Protein AF-A0A853LM75-F1 (afdb_monomer_lite)

pLDDT: mean 88.37, std 7.63, range [60.78, 97.94]

Sequence (106 aa):
FAYDYQTVERSLTAAYPLLTPDYRAEFQKSANTQIIPEAKKREVVVQANVVGAGVMSAQRDSASVMVYMNRTVTDKTRQPLYDGSRLRVDFKKVGKQWLIAYITPI

Radius of gyration: 14.83 Å; chains: 1; bounding box: 32×27×38 Å

Foldseek 3Di:
DFDWLVCLVVVLVVQLVQADPVVSVVSVVCSVPPVNVVCVVFRKGKDKDWPDKDWPDDDPFKTKMKTWIWIWIATPVRDTDIDTWIKIFIWGDDPNDIHTHDIDTD

Structure (mmCIF, N/CA/C/O backbone):
data_AF-A0A853LM75-F1
#
_entry.id   AF-A0A853LM75-F1
#
loop_
_atom_site.group_PDB
_atom_site.id
_atom_site.type_symbol
_atom_site.label_atom_id
_atom_site.label_alt_id
_atom_site.label_comp_id
_atom_site.label_asym_id
_atom_site.label_entity_id
_atom_site.label_seq_id
_atom_site.pdbx_PDB_ins_code
_atom_site.Cartn_x
_atom_site.Cartn_y
_atom_site.Cartn_z
_atom_site.occupancy
_atom_site.B_iso_or_equiv
_atom_site.auth_seq_id
_atom_site.auth_comp_id
_atom_site.auth_asym_id
_atom_site.auth_atom_id
_atom_site.pdbx_PDB_model_num
ATOM 1 N N . PHE A 1 1 ? -1.385 -0.812 -4.685 1.00 60.78 1 PHE A N 1
ATOM 2 C CA . PHE A 1 1 ? -0.096 -1.456 -5.020 1.00 60.78 1 PHE A CA 1
ATOM 3 C C . PHE A 1 1 ? 0.040 -1.859 -6.483 1.00 60.78 1 PHE A C 1
ATOM 5 O O . PHE A 1 1 ? 1.168 -2.087 -6.888 1.00 60.78 1 PHE A O 1
ATOM 12 N N . ALA A 1 2 ? -1.033 -1.909 -7.283 1.00 71.56 2 ALA A N 1
ATOM 13 C CA . ALA A 1 2 ? -0.906 -2.013 -8.736 1.00 71.56 2 ALA A CA 1
ATOM 14 C C . ALA A 1 2 ? -0.757 -0.616 -9.356 1.00 71.56 2 ALA A C 1
ATOM 16 O O . ALA A 1 2 ? -1.527 0.290 -9.020 1.00 71.56 2 ALA A O 1
ATOM 17 N N . TYR A 1 3 ? 0.238 -0.434 -10.216 1.00 72.12 3 TYR A N 1
ATOM 18 C CA . TYR A 1 3 ? 0.427 0.783 -10.998 1.00 72.12 3 TYR A CA 1
ATOM 19 C C . TYR A 1 3 ? 1.315 0.506 -12.208 1.00 72.12 3 TYR A C 1
ATOM 21 O O . TYR A 1 3 ? 2.215 -0.328 -12.158 1.00 72.12 3 TYR A O 1
ATOM 29 N N . ASP A 1 4 ? 1.062 1.243 -13.279 1.00 75.56 4 ASP A N 1
ATOM 30 C CA . ASP A 1 4 ? 1.942 1.351 -14.437 1.00 75.56 4 ASP A CA 1
ATOM 31 C C . ASP A 1 4 ? 2.755 2.651 -14.305 1.00 75.56 4 ASP A C 1
ATOM 33 O O . ASP A 1 4 ? 2.256 3.634 -13.749 1.00 75.56 4 ASP A O 1
ATOM 37 N N . TYR A 1 5 ? 3.989 2.691 -14.808 1.00 71.44 5 TYR A N 1
ATOM 38 C CA . TYR A 1 5 ? 4.801 3.907 -14.903 1.00 71.44 5 TYR A CA 1
ATOM 39 C C . TYR A 1 5 ? 4.063 5.091 -15.561 1.00 71.44 5 TYR A C 1
ATOM 41 O O . TYR A 1 5 ? 4.328 6.245 -15.214 1.00 71.44 5 TYR A O 1
ATOM 49 N N . GLN A 1 6 ? 3.107 4.827 -16.458 1.00 76.06 6 GLN A N 1
ATOM 50 C CA . GLN A 1 6 ? 2.253 5.828 -17.103 1.00 76.06 6 GLN A CA 1
ATOM 51 C C . GLN A 1 6 ? 1.140 6.352 -16.187 1.00 76.06 6 GLN A C 1
ATOM 53 O O . GLN A 1 6 ? 0.739 7.511 -16.294 1.00 76.06 6 GLN A O 1
ATOM 58 N N . THR A 1 7 ? 0.622 5.516 -15.283 1.00 82.12 7 THR A N 1
ATOM 59 C CA . THR A 1 7 ? -0.538 5.850 -14.440 1.00 82.12 7 THR A CA 1
ATOM 60 C C . THR A 1 7 ? -0.187 6.049 -12.973 1.00 82.12 7 THR A C 1
ATOM 62 O O . THR A 1 7 ? -1.076 6.385 -12.194 1.00 82.12 7 THR A O 1
ATOM 65 N N . VAL A 1 8 ? 1.078 5.860 -12.583 1.00 81.88 8 VAL A N 1
ATOM 66 C CA . VAL A 1 8 ? 1.541 5.850 -11.187 1.00 81.88 8 VAL A CA 1
ATOM 67 C C . VAL A 1 8 ? 1.056 7.070 -10.410 1.00 81.88 8 VAL A C 1
ATOM 69 O O . VAL A 1 8 ? 0.495 6.928 -9.330 1.00 81.88 8 VAL A O 1
ATOM 72 N N . GLU A 1 9 ? 1.150 8.261 -10.990 1.00 83.62 9 GLU A N 1
ATOM 73 C CA . GLU A 1 9 ? 0.720 9.503 -10.347 1.00 83.62 9 GLU A CA 1
ATOM 74 C C . GLU A 1 9 ? -0.797 9.546 -10.103 1.00 83.62 9 GLU A C 1
ATOM 76 O O . GLU A 1 9 ? -1.252 9.890 -9.008 1.00 83.62 9 GLU A O 1
ATOM 81 N N . ARG A 1 10 ? -1.592 9.114 -11.090 1.00 86.31 10 ARG A N 1
ATOM 82 C CA . ARG A 1 10 ? -3.054 9.022 -10.973 1.00 86.31 10 ARG A CA 1
ATOM 83 C C . ARG A 1 10 ? -3.458 7.971 -9.941 1.00 86.31 10 ARG A C 1
ATOM 85 O O . ARG A 1 10 ? -4.317 8.244 -9.105 1.00 86.31 10 ARG A O 1
ATOM 92 N N . SER A 1 11 ? -2.830 6.797 -9.981 1.00 83.56 11 SER A N 1
ATOM 93 C CA . SER A 1 11 ? -3.099 5.695 -9.054 1.00 83.56 11 SER A CA 1
ATOM 94 C C . SER A 1 11 ? -2.781 6.081 -7.608 1.00 83.56 11 SER A C 1
ATOM 96 O O . SER A 1 11 ? -3.565 5.783 -6.709 1.00 83.56 11 SER A O 1
ATOM 98 N N . LEU A 1 12 ? -1.660 6.772 -7.374 1.00 84.81 12 LEU A N 1
ATOM 99 C CA . LEU A 1 12 ? -1.279 7.239 -6.038 1.00 84.81 12 LEU A CA 1
ATOM 100 C C . LEU A 1 12 ? -2.206 8.360 -5.554 1.00 84.81 12 LEU A C 1
ATOM 102 O O . LEU A 1 12 ? -2.666 8.317 -4.415 1.00 84.81 12 LEU A O 1
ATOM 106 N N . THR A 1 13 ? -2.572 9.300 -6.429 1.00 87.25 13 THR A N 1
ATOM 107 C CA . THR A 1 13 ? -3.505 10.385 -6.085 1.00 87.25 13 THR A CA 1
ATOM 108 C C . THR A 1 13 ? -4.891 9.864 -5.711 1.00 87.25 13 THR A C 1
ATOM 110 O O . THR A 1 13 ? -5.485 10.335 -4.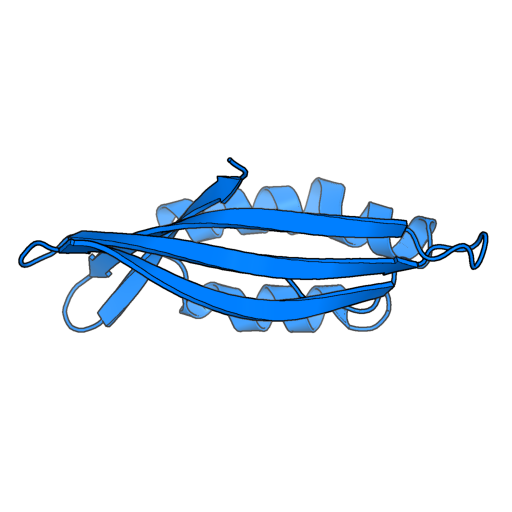741 1.00 87.25 13 THR A O 1
ATOM 113 N N . ALA A 1 14 ? -5.388 8.843 -6.415 1.00 88.56 14 ALA A N 1
ATOM 114 C CA . ALA A 1 14 ? -6.658 8.193 -6.092 1.00 88.56 14 ALA A CA 1
ATOM 115 C C . ALA A 1 14 ? -6.647 7.488 -4.722 1.00 88.56 14 ALA A C 1
ATOM 117 O O . ALA A 1 14 ? -7.705 7.301 -4.123 1.00 88.56 14 ALA A O 1
ATOM 118 N N . ALA A 1 15 ? -5.469 7.119 -4.204 1.00 88.44 15 ALA A N 1
ATOM 119 C CA . ALA A 1 15 ? -5.337 6.488 -2.895 1.00 88.44 15 ALA A CA 1
ATOM 120 C C . ALA A 1 15 ? -5.375 7.496 -1.736 1.00 88.44 15 ALA A C 1
ATOM 122 O O . ALA A 1 15 ? -5.787 7.129 -0.640 1.00 88.44 15 ALA A O 1
ATOM 123 N N . TYR A 1 16 ? -4.992 8.762 -1.949 1.00 91.00 16 TYR A N 1
ATOM 124 C CA . TYR A 1 16 ? -4.875 9.752 -0.867 1.00 91.00 16 TYR A CA 1
ATOM 125 C C . TYR A 1 16 ? -6.141 9.918 -0.011 1.00 91.00 16 TYR A C 1
ATOM 127 O O . TYR A 1 16 ? -6.001 9.956 1.215 1.00 91.00 16 TYR A O 1
ATOM 135 N N . PRO A 1 17 ? -7.368 9.966 -0.572 1.00 93.31 17 PRO A N 1
ATOM 136 C CA . PRO A 1 17 ? -8.588 10.070 0.228 1.00 93.31 17 PRO A CA 1
ATOM 137 C C . PRO A 1 17 ? -8.819 8.884 1.174 1.00 93.31 17 PRO A C 1
ATOM 139 O O . PRO A 1 17 ? -9.540 9.035 2.154 1.00 93.31 17 PRO A O 1
ATOM 142 N N . LEU A 1 18 ? -8.201 7.729 0.903 1.00 94.44 18 LEU A N 1
ATOM 143 C CA . LEU A 1 18 ? -8.319 6.507 1.705 1.00 94.44 18 LEU A CA 1
ATOM 144 C C . LEU A 1 18 ? -7.319 6.456 2.868 1.00 94.44 18 LEU A C 1
ATOM 146 O O . LEU A 1 18 ? -7.400 5.554 3.699 1.00 94.44 18 LEU A O 1
ATOM 150 N N . LEU A 1 19 ? -6.373 7.396 2.926 1.00 96.12 19 LEU A N 1
ATOM 151 C CA . LEU A 1 19 ? -5.342 7.467 3.959 1.00 96.12 19 LEU A CA 1
ATOM 152 C C . LEU A 1 19 ? -5.736 8.468 5.048 1.00 96.12 19 LEU A C 1
ATOM 154 O O . LEU A 1 19 ? -6.352 9.504 4.759 1.00 96.12 19 LEU A O 1
ATOM 158 N N . THR A 1 20 ? -5.327 8.190 6.287 1.00 97.00 20 THR A N 1
ATOM 159 C CA . THR A 1 20 ? -5.382 9.183 7.368 1.00 97.00 20 THR A CA 1
ATOM 160 C C . THR A 1 20 ? 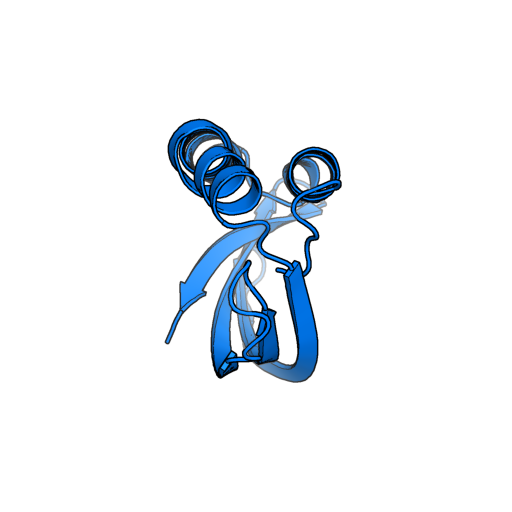-4.556 10.421 6.990 1.00 97.00 20 THR A C 1
ATOM 162 O O . THR A 1 20 ? -3.604 10.298 6.217 1.00 97.00 20 THR A O 1
ATOM 165 N N . PRO A 1 21 ? -4.885 11.623 7.502 1.00 94.56 21 PRO A N 1
ATOM 166 C CA . PRO A 1 21 ? -4.157 12.847 7.153 1.00 94.56 21 PRO A CA 1
ATOM 167 C C . PRO A 1 21 ? -2.640 12.745 7.364 1.00 94.56 21 PRO A C 1
ATOM 169 O O . PRO A 1 21 ? -1.877 13.123 6.476 1.00 94.56 21 PRO A O 1
ATOM 172 N N . ASP A 1 22 ? -2.218 12.165 8.489 1.00 93.75 22 ASP A N 1
ATOM 173 C CA . ASP A 1 22 ? -0.799 12.020 8.829 1.00 93.75 22 ASP A CA 1
ATOM 174 C C . ASP A 1 22 ? -0.087 11.075 7.853 1.00 93.75 22 ASP A C 1
ATOM 176 O O . ASP A 1 22 ? 0.928 11.432 7.253 1.00 93.75 22 ASP A O 1
ATOM 180 N N . TYR A 1 23 ? -0.667 9.894 7.612 1.00 95.06 23 TYR A N 1
ATOM 181 C CA . TYR A 1 23 ? -0.073 8.917 6.703 1.00 95.06 23 TYR A CA 1
ATOM 182 C C . TYR A 1 23 ? -0.102 9.389 5.250 1.00 95.06 23 TYR A C 1
ATOM 184 O O . TYR A 1 23 ? 0.825 9.131 4.485 1.00 95.06 23 TYR A O 1
ATOM 192 N N . ARG A 1 24 ? -1.132 10.148 4.862 1.00 94.25 24 ARG A N 1
ATOM 193 C CA . ARG A 1 24 ? -1.214 10.781 3.545 1.00 94.25 24 ARG A CA 1
ATOM 194 C C . ARG A 1 24 ? -0.011 11.680 3.287 1.00 94.25 24 ARG A C 1
ATOM 196 O O . ARG A 1 24 ? 0.547 11.597 2.198 1.00 94.25 24 ARG A O 1
ATOM 203 N N . ALA A 1 25 ? 0.385 12.510 4.252 1.00 93.81 25 ALA A N 1
ATOM 204 C CA . ALA A 1 25 ? 1.511 13.426 4.088 1.00 93.81 25 ALA A CA 1
ATOM 205 C C . ALA A 1 25 ? 2.839 12.671 3.893 1.00 93.81 25 ALA A C 1
ATOM 207 O O . ALA A 1 25 ? 3.613 12.988 2.985 1.00 93.81 25 ALA A O 1
ATOM 208 N N . GLU A 1 26 ? 3.080 11.631 4.695 1.00 92.25 26 GLU A N 1
ATOM 209 C CA . GLU A 1 26 ? 4.252 10.757 4.559 1.00 92.25 26 GLU A CA 1
ATOM 210 C C . GLU A 1 26 ? 4.261 10.038 3.202 1.00 92.25 26 GLU A C 1
ATOM 212 O O . GLU A 1 26 ? 5.250 10.083 2.462 1.00 92.25 26 GLU A O 1
ATOM 217 N N . PHE A 1 27 ? 3.130 9.435 2.838 1.00 90.31 27 PHE A N 1
ATOM 218 C CA . PHE A 1 27 ? 2.977 8.691 1.596 1.00 90.31 27 PHE A CA 1
ATOM 219 C C . PHE A 1 27 ? 3.135 9.595 0.367 1.00 90.31 27 PHE A C 1
ATOM 221 O O . PHE A 1 27 ? 3.822 9.219 -0.577 1.00 90.31 27 PHE A O 1
ATOM 228 N N . GLN A 1 28 ? 2.588 10.815 0.393 1.00 91.75 28 GLN A N 1
ATOM 229 C CA . GLN A 1 28 ? 2.782 11.830 -0.650 1.00 91.75 28 GLN A CA 1
ATOM 230 C C . GLN A 1 28 ? 4.255 12.212 -0.818 1.00 91.75 28 GLN A C 1
ATOM 232 O O . GLN A 1 28 ? 4.752 12.311 -1.942 1.00 91.75 28 GLN A O 1
ATOM 237 N N . LYS A 1 29 ? 4.980 12.398 0.289 1.00 92.38 29 LYS A N 1
ATOM 238 C CA . LYS A 1 29 ? 6.412 12.712 0.248 1.00 92.38 29 LYS A CA 1
ATOM 239 C C . LYS A 1 29 ? 7.209 11.575 -0.392 1.00 92.38 29 LYS A C 1
ATOM 241 O O . LYS A 1 29 ? 8.026 11.833 -1.277 1.00 92.38 29 LYS A O 1
ATOM 246 N N . SER A 1 30 ? 6.962 10.328 0.008 1.00 88.44 30 SER A N 1
ATOM 247 C CA . SER A 1 30 ? 7.635 9.159 -0.578 1.00 88.44 30 SER A CA 1
ATOM 248 C C . SER A 1 30 ? 7.248 8.956 -2.049 1.00 88.44 30 SER A C 1
ATOM 250 O O . SER A 1 30 ? 8.117 8.738 -2.898 1.00 88.44 30 SER A O 1
ATOM 252 N N . ALA A 1 31 ? 5.966 9.136 -2.382 1.00 88.50 31 ALA A N 1
ATOM 253 C CA . ALA A 1 31 ? 5.456 9.060 -3.746 1.00 88.50 31 ALA A CA 1
ATOM 254 C C . ALA A 1 31 ? 6.210 10.000 -4.695 1.00 88.50 31 ALA A C 1
ATOM 256 O O . ALA A 1 31 ? 6.714 9.562 -5.729 1.00 88.50 31 ALA A O 1
ATOM 257 N N . ASN A 1 32 ? 6.337 11.271 -4.311 1.00 90.44 32 ASN A N 1
ATOM 258 C CA . ASN A 1 32 ? 6.940 12.304 -5.150 1.00 90.44 32 ASN A CA 1
ATOM 259 C C . ASN A 1 32 ? 8.467 12.210 -5.234 1.00 90.44 32 ASN A C 1
ATOM 261 O O . ASN A 1 32 ? 9.042 12.555 -6.263 1.00 90.44 32 ASN A O 1
ATOM 265 N N . THR A 1 33 ? 9.133 11.762 -4.168 1.00 91.50 33 THR A N 1
ATOM 266 C CA . THR A 1 33 ? 10.605 11.756 -4.106 1.00 91.50 33 THR A CA 1
ATOM 267 C C . THR A 1 33 ? 11.233 10.448 -4.579 1.00 91.50 33 THR A C 1
ATOM 269 O O . THR A 1 33 ? 12.374 10.467 -5.032 1.00 91.50 33 THR A O 1
ATOM 272 N N . GLN A 1 34 ? 10.518 9.322 -4.485 1.00 87.31 34 GLN A N 1
ATOM 273 C CA . GLN A 1 34 ? 11.076 7.993 -4.751 1.00 87.31 34 GLN A CA 1
ATOM 274 C C . GLN A 1 34 ? 10.220 7.180 -5.723 1.00 87.31 34 GLN A C 1
ATOM 276 O O . GLN A 1 34 ? 10.719 6.763 -6.765 1.00 87.31 34 GLN A O 1
ATOM 281 N N . ILE A 1 35 ? 8.930 6.976 -5.425 1.00 85.50 35 ILE A N 1
ATOM 282 C CA . ILE A 1 35 ? 8.099 6.007 -6.165 1.00 85.50 35 ILE A CA 1
ATOM 283 C C . ILE A 1 35 ? 7.874 6.449 -7.616 1.00 85.50 35 ILE A C 1
ATOM 285 O O . ILE A 1 35 ? 8.122 5.672 -8.536 1.00 85.50 35 ILE A O 1
ATOM 289 N N . ILE A 1 36 ? 7.420 7.687 -7.839 1.00 86.81 36 ILE A N 1
ATOM 290 C CA . ILE A 1 36 ? 7.123 8.198 -9.186 1.00 86.81 36 ILE A CA 1
ATOM 291 C C . ILE A 1 36 ? 8.399 8.297 -10.045 1.00 86.81 36 ILE A C 1
ATOM 293 O O . ILE A 1 36 ? 8.371 7.800 -11.176 1.00 86.81 36 ILE A O 1
ATOM 297 N N . PRO A 1 37 ? 9.519 8.883 -9.563 1.00 89.88 37 PRO A N 1
ATOM 298 C CA . PRO A 1 37 ? 10.757 8.942 -10.340 1.00 89.88 37 PRO A CA 1
ATOM 299 C C . PRO A 1 37 ? 11.302 7.562 -10.719 1.00 89.88 37 PRO A C 1
ATOM 301 O O . PRO A 1 37 ? 11.630 7.339 -11.884 1.00 89.88 37 PRO A O 1
ATOM 304 N N . GLU A 1 38 ? 11.354 6.618 -9.774 1.00 86.56 38 GLU A N 1
ATOM 305 C CA . GLU A 1 38 ? 11.883 5.276 -10.038 1.00 86.56 38 GLU A CA 1
ATOM 306 C C . GLU A 1 38 ? 10.980 4.478 -10.984 1.00 86.56 38 GLU A C 1
ATOM 308 O O . GLU A 1 38 ? 11.483 3.850 -11.919 1.00 86.56 38 GLU A O 1
ATOM 313 N N . ALA A 1 39 ? 9.654 4.565 -10.813 1.00 85.50 39 ALA A N 1
ATOM 314 C CA . ALA A 1 39 ? 8.698 3.927 -11.715 1.00 85.50 39 ALA A CA 1
ATOM 315 C C . ALA A 1 39 ? 8.870 4.421 -13.159 1.00 85.50 39 ALA A C 1
ATOM 317 O O . ALA A 1 39 ? 8.939 3.606 -14.077 1.00 85.50 39 ALA A O 1
ATOM 318 N N . LYS A 1 40 ? 9.015 5.739 -13.366 1.00 85.88 40 LYS A N 1
ATOM 319 C CA . LYS A 1 40 ? 9.244 6.329 -14.697 1.00 85.88 40 LYS A CA 1
ATOM 320 C C . LYS A 1 40 ? 10.613 5.955 -15.269 1.00 85.88 40 LYS A C 1
ATOM 322 O O . LYS A 1 40 ? 10.711 5.579 -16.432 1.00 85.88 40 LYS A O 1
ATOM 327 N N . LYS A 1 41 ? 11.674 6.018 -14.462 1.00 87.19 41 LYS A N 1
ATOM 328 C CA . LYS A 1 41 ? 13.051 5.724 -14.895 1.00 87.19 41 LYS A CA 1
ATOM 329 C C . LYS A 1 41 ? 13.208 4.285 -15.386 1.00 87.19 41 LYS A C 1
ATOM 331 O O . LYS A 1 41 ? 13.822 4.050 -16.433 1.00 87.19 41 LYS A O 1
ATOM 336 N N . ARG A 1 42 ? 12.660 3.335 -14.628 1.00 84.62 42 ARG A N 1
ATOM 337 C CA . ARG A 1 42 ? 12.759 1.893 -14.891 1.00 84.62 42 ARG A CA 1
ATOM 338 C C . ARG A 1 42 ? 11.585 1.332 -15.700 1.00 84.62 42 ARG A C 1
ATOM 340 O O . ARG A 1 42 ? 11.588 0.133 -15.952 1.00 84.62 42 ARG A O 1
ATOM 347 N N . GLU A 1 43 ? 10.632 2.177 -16.108 1.00 86.06 43 GLU A N 1
ATOM 348 C CA . GLU A 1 43 ? 9.370 1.782 -16.763 1.00 86.06 43 GLU A CA 1
ATOM 349 C C . GLU A 1 43 ? 8.704 0.611 -16.031 1.00 86.06 43 GLU A C 1
ATOM 351 O O . GLU A 1 43 ? 8.376 -0.424 -16.606 1.00 86.06 43 GLU A O 1
ATOM 356 N N . VAL A 1 44 ? 8.581 0.763 -14.710 1.00 83.50 44 VAL A N 1
ATOM 357 C CA . VAL A 1 44 ? 8.078 -0.299 -13.843 1.00 83.50 44 VAL A CA 1
ATOM 358 C C . VAL A 1 44 ? 6.579 -0.457 -14.043 1.00 83.50 44 VAL A C 1
ATOM 360 O O . VAL A 1 44 ? 5.809 0.485 -13.854 1.00 83.50 44 VAL A O 1
ATOM 363 N N . VAL A 1 45 ? 6.166 -1.682 -14.332 1.00 84.88 45 VAL A N 1
ATOM 364 C CA . VAL A 1 45 ? 4.778 -2.122 -14.290 1.00 84.88 45 VAL A CA 1
ATOM 365 C C . VAL A 1 45 ? 4.623 -3.063 -13.106 1.00 84.88 45 VAL A C 1
ATOM 367 O O . VAL A 1 45 ? 5.266 -4.112 -13.035 1.00 84.88 45 VAL A O 1
ATOM 370 N N . VAL A 1 46 ? 3.768 -2.679 -12.163 1.00 84.31 46 VAL A N 1
ATOM 371 C CA . VAL A 1 46 ? 3.416 -3.488 -11.000 1.00 84.31 46 VAL A CA 1
ATOM 372 C C . VAL A 1 46 ? 1.987 -3.977 -11.148 1.00 84.31 46 VAL A C 1
ATOM 374 O O . VAL A 1 46 ? 1.032 -3.201 -11.082 1.00 84.31 46 VAL A O 1
ATOM 377 N N . GLN A 1 47 ? 1.840 -5.288 -11.270 1.00 84.50 47 GLN A N 1
ATOM 378 C CA . GLN A 1 47 ? 0.558 -5.974 -11.190 1.00 84.50 47 GLN A CA 1
ATOM 379 C C . GLN A 1 47 ? 0.448 -6.628 -9.819 1.00 84.50 47 GLN A C 1
ATOM 381 O O . GLN A 1 47 ? 1.384 -7.282 -9.366 1.00 84.50 47 GLN A O 1
ATOM 386 N N . ALA A 1 48 ? -0.679 -6.440 -9.139 1.00 84.62 48 ALA A N 1
ATOM 387 C CA . ALA A 1 48 ? -0.920 -7.016 -7.823 1.00 84.62 48 ALA A CA 1
ATOM 388 C C . ALA A 1 48 ? -2.265 -7.742 -7.822 1.00 84.62 48 ALA A C 1
ATOM 390 O O . ALA A 1 48 ? -3.278 -7.160 -8.205 1.00 84.62 48 ALA A O 1
ATOM 391 N N . ASN A 1 49 ? -2.263 -8.988 -7.357 1.00 85.44 49 ASN A N 1
ATOM 392 C CA . ASN A 1 49 ? -3.445 -9.827 -7.209 1.00 85.44 49 ASN A CA 1
ATOM 393 C C . ASN A 1 49 ? -3.610 -10.185 -5.734 1.00 85.44 49 ASN A C 1
ATOM 395 O O . ASN A 1 49 ? -2.751 -10.857 -5.166 1.00 85.44 49 ASN A O 1
ATOM 399 N N . VAL A 1 50 ? -4.696 -9.731 -5.109 1.00 87.75 50 VAL A N 1
ATOM 400 C CA . VAL A 1 50 ? -5.017 -10.092 -3.722 1.00 87.75 50 VAL A CA 1
ATOM 401 C C . VAL A 1 50 ? -5.536 -11.525 -3.710 1.00 87.75 50 VAL A C 1
ATOM 403 O O . VAL A 1 50 ? -6.537 -11.821 -4.354 1.00 87.75 50 VAL A O 1
ATOM 406 N N . VAL A 1 51 ? -4.846 -12.406 -2.989 1.00 91.00 51 VAL A N 1
ATOM 407 C CA . VAL A 1 51 ? -5.188 -13.836 -2.901 1.00 91.00 51 VAL A CA 1
ATOM 408 C C . VAL A 1 51 ? -5.896 -14.188 -1.597 1.00 91.00 51 VAL A C 1
ATOM 410 O O . VAL A 1 51 ? -6.523 -15.236 -1.496 1.00 91.00 51 VAL A O 1
ATOM 413 N N . GLY A 1 52 ? -5.834 -13.304 -0.601 1.00 91.38 52 GLY A N 1
ATOM 414 C CA . GLY A 1 52 ? -6.563 -13.472 0.646 1.00 91.38 52 GLY A CA 1
ATOM 415 C C . GLY A 1 52 ? -6.397 -12.284 1.579 1.00 91.38 52 GLY A C 1
ATOM 416 O O . GLY A 1 52 ? -5.459 -11.494 1.454 1.00 91.38 52 GLY A O 1
ATOM 417 N N . ALA A 1 53 ? -7.310 -12.178 2.538 1.00 94.12 53 ALA A N 1
ATOM 418 C CA . ALA A 1 53 ? -7.212 -11.232 3.635 1.00 94.12 53 ALA A CA 1
ATOM 419 C C . ALA A 1 53 ? -7.765 -11.854 4.923 1.00 94.12 53 ALA A C 1
ATOM 421 O O . ALA A 1 53 ? -8.683 -12.670 4.874 1.00 94.12 53 ALA A O 1
ATOM 422 N N . GLY A 1 54 ? -7.212 -11.461 6.068 1.00 94.69 54 GLY A N 1
ATOM 423 C CA . GLY A 1 54 ? -7.644 -11.926 7.384 1.00 94.69 54 GLY A CA 1
ATOM 424 C C . GLY A 1 54 ? -7.575 -10.815 8.424 1.00 94.69 54 GLY A C 1
ATOM 425 O O . GLY A 1 54 ? -6.623 -10.038 8.448 1.00 94.69 54 GLY A O 1
ATOM 426 N N . VAL A 1 55 ? -8.583 -10.726 9.292 1.00 95.38 55 VAL A N 1
ATOM 427 C CA . VAL A 1 55 ? -8.588 -9.761 10.401 1.00 95.38 55 VAL A CA 1
ATOM 428 C C . VAL A 1 55 ? -7.585 -10.218 11.456 1.00 95.38 55 VAL A C 1
ATOM 430 O O . VAL A 1 55 ? -7.672 -11.338 11.950 1.00 95.38 55 VAL A O 1
ATOM 433 N N . MET A 1 56 ? -6.640 -9.349 11.804 1.00 94.31 56 MET A N 1
ATOM 434 C CA . MET A 1 56 ? -5.693 -9.579 12.897 1.00 94.31 56 MET A CA 1
ATOM 435 C C . MET A 1 56 ? -6.226 -9.015 14.213 1.00 94.31 56 MET A C 1
ATOM 437 O O . MET A 1 56 ? -6.055 -9.617 15.268 1.00 94.31 56 MET A O 1
ATOM 441 N N . SER A 1 57 ? -6.860 -7.844 14.157 1.00 95.12 57 SER A N 1
ATOM 442 C CA . SER A 1 57 ? -7.443 -7.179 15.317 1.00 95.12 57 SER A CA 1
ATOM 443 C C . SER A 1 57 ? -8.591 -6.265 14.883 1.00 95.12 57 SER A C 1
ATOM 445 O O . SER A 1 57 ? -8.587 -5.732 13.771 1.00 95.12 57 SER A O 1
ATOM 447 N N . ALA A 1 58 ? -9.585 -6.094 15.753 1.00 94.94 58 ALA A N 1
ATOM 448 C CA . ALA A 1 58 ? -10.692 -5.173 15.534 1.00 94.94 58 ALA A CA 1
ATOM 449 C C . ALA A 1 58 ? -11.143 -4.571 16.868 1.00 94.94 58 ALA A C 1
ATOM 451 O O . ALA A 1 58 ? -11.495 -5.284 17.807 1.00 94.94 58 ALA A O 1
ATOM 452 N N . GLN A 1 59 ? -11.134 -3.247 16.939 1.00 95.38 59 GLN A N 1
ATOM 453 C CA . GLN A 1 59 ? -11.645 -2.442 18.040 1.00 95.38 59 GLN A CA 1
ATOM 454 C C . GLN A 1 59 ? -12.701 -1.462 17.506 1.00 95.38 59 GLN A C 1
ATOM 456 O O . GLN A 1 59 ? -13.034 -1.448 16.321 1.00 95.38 59 GLN A O 1
ATOM 461 N N . ARG A 1 60 ? -13.269 -0.630 18.389 1.00 95.25 60 ARG A N 1
ATOM 462 C CA . ARG A 1 60 ? -14.302 0.347 18.000 1.00 95.25 60 ARG A CA 1
ATOM 463 C C . ARG A 1 60 ? -13.799 1.393 16.998 1.00 95.25 60 ARG A C 1
ATOM 465 O O . ARG A 1 60 ? -14.594 1.883 16.192 1.00 95.25 60 ARG A O 1
ATOM 472 N N . ASP A 1 61 ? -12.520 1.742 17.069 1.00 96.94 61 ASP A N 1
ATOM 473 C CA . ASP A 1 61 ? -11.891 2.844 16.336 1.00 96.94 61 ASP A CA 1
ATOM 474 C C . ASP A 1 61 ? -10.553 2.482 15.664 1.00 96.94 61 ASP A C 1
ATOM 476 O O . ASP A 1 61 ? -10.021 3.295 14.906 1.00 96.94 61 ASP A O 1
ATOM 480 N N . SER A 1 62 ? -1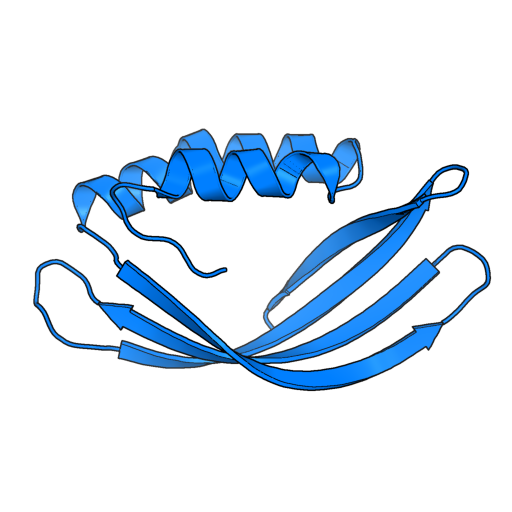0.046 1.265 15.863 1.00 97.25 62 SER A N 1
ATOM 481 C CA . SER A 1 62 ? -8.864 0.721 15.183 1.00 97.25 62 SER A CA 1
ATOM 482 C C . SER A 1 62 ? -9.103 -0.700 14.676 1.00 97.25 62 SER A C 1
ATOM 484 O O . SER A 1 62 ? -9.937 -1.426 15.214 1.00 97.25 62 SER A O 1
ATOM 486 N N . ALA A 1 63 ? -8.384 -1.102 13.632 1.00 97.69 63 ALA A N 1
ATOM 487 C CA . ALA A 1 63 ? -8.359 -2.483 13.159 1.00 97.69 63 ALA A CA 1
ATOM 488 C C . ALA A 1 63 ? -7.061 -2.768 12.398 1.00 97.69 63 ALA A C 1
ATOM 490 O O . ALA A 1 63 ? -6.491 -1.862 11.795 1.00 97.69 63 ALA A O 1
ATOM 491 N N . SER A 1 64 ? -6.639 -4.028 12.363 1.00 97.50 64 SER A N 1
ATOM 492 C CA . SER A 1 64 ? -5.508 -4.480 11.549 1.00 97.50 64 SER A CA 1
ATOM 493 C C . SER A 1 64 ? -5.936 -5.662 10.691 1.00 97.50 64 SER A C 1
ATOM 495 O O . SER A 1 64 ? -6.560 -6.607 11.181 1.00 97.50 64 SER A O 1
ATOM 497 N N . VAL A 1 65 ? -5.580 -5.630 9.409 1.00 96.94 65 VAL A N 1
ATOM 498 C CA . VAL A 1 65 ? -5.871 -6.691 8.440 1.00 96.94 65 VAL A CA 1
ATOM 499 C C . VAL A 1 65 ? -4.570 -7.17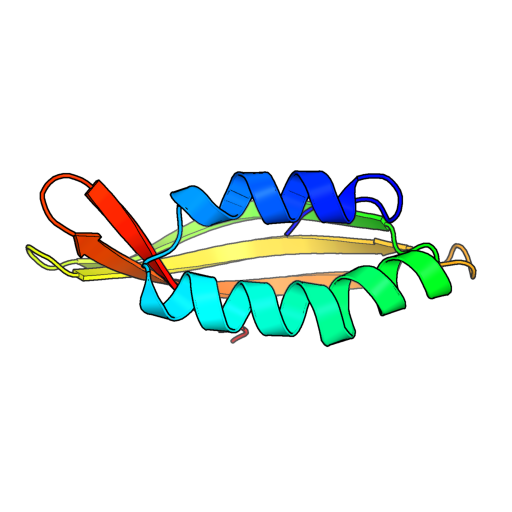8 7.821 1.00 96.94 65 VAL A C 1
ATOM 501 O O . VAL A 1 65 ? -3.752 -6.386 7.362 1.00 96.94 65 VAL A O 1
ATOM 504 N N . MET A 1 66 ? -4.396 -8.492 7.784 1.00 95.94 66 MET A N 1
ATOM 505 C CA . MET A 1 66 ? -3.368 -9.156 6.999 1.00 95.94 66 MET A CA 1
ATOM 506 C C . MET A 1 66 ? -3.868 -9.308 5.566 1.00 95.94 66 MET A C 1
ATOM 508 O O . MET A 1 66 ? -4.954 -9.843 5.355 1.00 95.94 66 MET A O 1
ATOM 512 N N . VAL A 1 67 ? -3.084 -8.876 4.585 1.00 93.56 67 VAL A N 1
ATOM 513 C CA . VAL A 1 67 ? -3.383 -9.019 3.158 1.00 93.56 67 VAL A CA 1
ATOM 514 C C . VAL A 1 67 ? -2.282 -9.838 2.506 1.00 93.56 67 VAL A C 1
ATOM 516 O O . VAL A 1 67 ? -1.106 -9.489 2.579 1.00 93.56 67 VAL A O 1
ATOM 519 N N . TYR A 1 68 ? -2.684 -10.907 1.832 1.00 91.31 68 TYR A N 1
ATOM 520 C CA . TYR A 1 68 ? -1.812 -11.738 1.018 1.00 91.31 68 TYR A CA 1
ATOM 521 C C . TYR A 1 68 ? -2.011 -11.352 -0.441 1.00 91.31 68 TYR A C 1
ATOM 523 O O . TYR A 1 68 ? -3.142 -11.342 -0.939 1.00 91.31 68 TYR A O 1
ATOM 531 N N . MET A 1 69 ? -0.925 -11.036 -1.141 1.00 89.50 69 MET A N 1
ATOM 532 C CA . MET A 1 69 ? -0.988 -10.722 -2.562 1.00 89.50 69 MET A CA 1
ATOM 533 C C . MET A 1 69 ? 0.186 -11.296 -3.339 1.00 89.50 69 MET A C 1
ATOM 535 O O . MET A 1 69 ? 1.323 -11.300 -2.876 1.00 89.50 69 MET A O 1
ATOM 539 N N . ASN A 1 70 ? -0.095 -11.703 -4.569 1.00 87.12 70 ASN A N 1
ATOM 540 C CA . ASN A 1 70 ? 0.929 -12.020 -5.548 1.00 87.12 70 ASN A CA 1
ATOM 541 C C . ASN A 1 70 ? 1.201 -10.770 -6.369 1.00 87.12 70 ASN A C 1
ATOM 543 O O . ASN A 1 70 ? 0.276 -10.181 -6.939 1.00 87.12 70 ASN A O 1
ATOM 547 N N . ARG A 1 71 ? 2.465 -10.361 -6.426 1.00 83.19 71 ARG A N 1
ATOM 548 C CA . ARG A 1 71 ? 2.898 -9.212 -7.206 1.00 83.19 71 ARG A CA 1
ATOM 549 C C . ARG A 1 71 ? 3.798 -9.669 -8.343 1.00 83.19 71 ARG A C 1
ATOM 551 O O . ARG A 1 71 ? 4.731 -10.438 -8.128 1.00 83.19 71 ARG A O 1
ATOM 558 N N . THR A 1 72 ? 3.543 -9.137 -9.529 1.00 84.88 72 THR A N 1
ATOM 559 C CA . THR A 1 72 ? 4.439 -9.239 -10.679 1.00 84.88 72 THR A CA 1
ATOM 560 C C . THR A 1 72 ? 4.994 -7.854 -10.958 1.00 84.88 72 THR A C 1
ATOM 562 O O . THR A 1 72 ? 4.237 -6.916 -11.212 1.00 84.88 72 THR A O 1
ATOM 565 N N . VAL A 1 73 ? 6.313 -7.719 -10.867 1.00 83.69 73 VAL A N 1
ATOM 566 C CA . VAL A 1 73 ? 7.033 -6.486 -11.188 1.00 83.69 73 VAL A CA 1
ATOM 567 C C . VAL A 1 73 ? 7.785 -6.716 -12.485 1.00 83.69 73 VAL A C 1
ATOM 569 O O . VAL A 1 73 ? 8.625 -7.606 -12.561 1.00 83.69 73 VAL A O 1
ATOM 572 N N . THR A 1 74 ? 7.481 -5.920 -13.500 1.00 83.69 74 THR A N 1
ATOM 573 C CA . THR A 1 74 ? 8.209 -5.923 -14.773 1.00 83.69 74 THR A CA 1
ATOM 574 C C . THR A 1 74 ? 8.874 -4.567 -14.937 1.00 83.69 74 THR A C 1
ATOM 576 O O . THR A 1 74 ? 8.231 -3.548 -14.708 1.00 83.69 74 THR A O 1
ATOM 579 N N . ASP A 1 75 ? 10.149 -4.541 -15.306 1.00 83.12 75 ASP A N 1
ATOM 580 C CA . ASP A 1 75 ? 10.873 -3.312 -15.641 1.00 83.12 75 ASP A CA 1
ATOM 581 C C . ASP A 1 75 ? 11.393 -3.358 -17.090 1.00 83.12 75 ASP A C 1
ATOM 583 O O . ASP A 1 75 ? 11.064 -4.274 -17.848 1.00 83.12 75 ASP A O 1
ATOM 587 N N . LYS A 1 76 ? 12.221 -2.382 -17.487 1.00 77.06 76 LYS A N 1
ATOM 588 C CA . LYS A 1 76 ? 12.844 -2.302 -18.826 1.00 77.06 76 LYS A CA 1
ATOM 589 C C . LYS A 1 76 ? 13.512 -3.584 -19.321 1.00 77.06 76 LYS A C 1
ATOM 591 O O . LYS A 1 76 ? 13.586 -3.787 -20.531 1.00 77.06 76 LYS A O 1
ATOM 596 N N . THR A 1 77 ? 13.996 -4.447 -18.429 1.00 77.38 77 THR A N 1
ATOM 597 C CA . THR A 1 77 ? 14.625 -5.721 -18.813 1.00 77.38 77 THR A CA 1
ATOM 598 C C . THR A 1 77 ? 13.608 -6.755 -19.305 1.00 77.38 77 THR A C 1
ATOM 600 O O . THR A 1 77 ? 13.996 -7.788 -19.847 1.00 77.38 77 THR A O 1
ATOM 603 N N . ARG A 1 78 ? 12.306 -6.470 -19.137 1.00 74.06 78 ARG A N 1
ATOM 604 C CA . ARG A 1 78 ? 11.158 -7.334 -19.450 1.00 74.06 78 ARG A CA 1
ATOM 605 C C . ARG A 1 78 ? 11.201 -8.693 -18.752 1.00 74.06 78 ARG A C 1
ATOM 607 O O . ARG A 1 78 ? 10.505 -9.615 -19.167 1.00 74.06 78 ARG A O 1
ATOM 614 N N . GLN A 1 79 ? 11.986 -8.816 -17.684 1.00 75.31 79 GLN A N 1
ATOM 615 C CA . GLN A 1 79 ? 11.992 -9.999 -16.836 1.00 75.31 79 GLN A CA 1
ATOM 616 C C . GLN A 1 79 ? 10.973 -9.806 -15.706 1.00 75.31 79 GLN A C 1
ATOM 618 O O . GLN A 1 79 ? 11.144 -8.898 -14.889 1.00 75.31 79 GLN A O 1
ATOM 623 N N . PRO A 1 80 ? 9.896 -10.609 -15.654 1.00 75.50 80 PRO A N 1
ATOM 624 C CA . PRO A 1 80 ? 8.923 -10.509 -14.580 1.00 75.50 80 PRO A CA 1
ATOM 625 C C . PRO A 1 80 ? 9.513 -11.087 -13.290 1.00 75.50 80 PRO A C 1
ATOM 627 O O . PRO A 1 80 ? 9.823 -12.276 -13.205 1.00 75.50 80 PRO A O 1
ATOM 630 N N . LEU A 1 81 ? 9.630 -10.247 -12.265 1.00 79.50 81 LEU A N 1
ATOM 631 C CA . LEU A 1 81 ? 9.909 -10.683 -10.905 1.00 79.50 81 LEU A CA 1
ATOM 632 C C . LEU A 1 81 ? 8.584 -10.986 -10.204 1.00 79.50 81 LEU A C 1
ATOM 634 O O . LEU A 1 81 ? 7.742 -10.098 -10.031 1.00 79.50 81 LEU A O 1
ATOM 638 N N . TYR A 1 82 ? 8.414 -12.241 -9.795 1.00 74.50 82 TYR A N 1
ATOM 639 C CA . TYR A 1 82 ? 7.278 -12.682 -8.996 1.00 74.50 82 TYR A CA 1
ATOM 640 C C . TYR A 1 82 ? 7.654 -12.677 -7.523 1.00 74.50 82 TYR A C 1
ATOM 642 O O . TYR A 1 82 ? 8.621 -13.318 -7.119 1.00 74.50 82 TYR A O 1
ATOM 650 N N . ASP A 1 83 ? 6.871 -11.959 -6.730 1.00 75.69 83 ASP A N 1
ATOM 651 C CA . ASP A 1 83 ? 7.093 -11.830 -5.299 1.00 75.69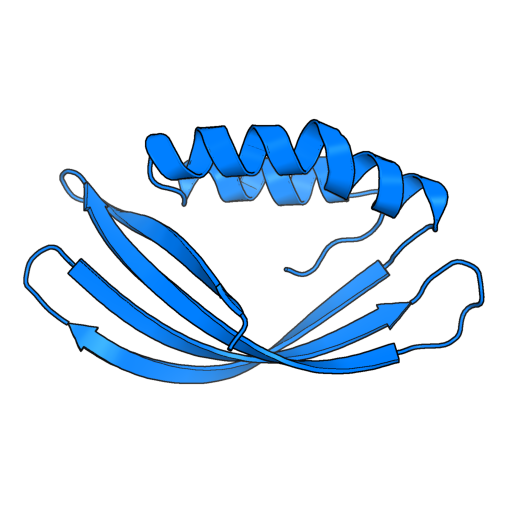 83 ASP A CA 1
ATOM 652 C C . ASP A 1 83 ? 5.755 -11.947 -4.560 1.00 75.69 83 ASP A C 1
ATOM 654 O O . ASP A 1 83 ? 4.784 -11.241 -4.863 1.00 75.69 83 ASP A O 1
ATOM 658 N N . GLY A 1 84 ? 5.695 -12.892 -3.623 1.00 71.81 84 GLY A N 1
ATOM 659 C CA . GLY A 1 84 ? 4.559 -13.072 -2.731 1.00 71.81 84 GLY A CA 1
ATOM 660 C C . GLY A 1 84 ? 4.677 -12.082 -1.583 1.00 71.81 84 GLY A C 1
ATOM 661 O O . GLY A 1 84 ? 5.538 -12.228 -0.723 1.00 71.81 84 GLY A O 1
ATOM 662 N N . SER A 1 85 ? 3.796 -11.088 -1.548 1.00 80.56 85 SER A N 1
ATOM 663 C CA . SER A 1 85 ? 3.832 -10.031 -0.544 1.00 80.56 85 SER A CA 1
ATOM 664 C C . SER A 1 85 ? 2.763 -10.251 0.522 1.00 80.56 85 SER A C 1
ATOM 666 O O . SER A 1 85 ? 1.602 -10.548 0.222 1.00 80.56 85 SER A O 1
ATOM 668 N N . ARG A 1 86 ? 3.166 -10.089 1.782 1.00 88.94 86 ARG A N 1
ATOM 669 C CA . ARG A 1 86 ? 2.272 -10.045 2.939 1.00 88.94 86 ARG A CA 1
ATOM 670 C C . ARG A 1 86 ? 2.326 -8.636 3.488 1.00 88.94 86 ARG A C 1
ATOM 672 O O . ARG A 1 86 ? 3.402 -8.101 3.747 1.00 88.94 86 ARG A O 1
ATOM 679 N N . LEU A 1 87 ? 1.161 -8.027 3.625 1.00 92.00 87 LEU A N 1
ATOM 680 C CA . LEU A 1 87 ? 1.035 -6.677 4.144 1.00 92.00 87 LEU A CA 1
ATOM 681 C C . LEU A 1 87 ? 0.155 -6.709 5.382 1.00 92.00 87 LEU A C 1
ATOM 683 O O . LEU A 1 87 ? -0.952 -7.244 5.339 1.00 92.00 87 LEU A O 1
ATOM 687 N N . ARG A 1 88 ? 0.603 -6.063 6.455 1.00 95.06 88 ARG A N 1
ATOM 688 C CA . ARG A 1 88 ? -0.310 -5.596 7.494 1.00 95.06 88 ARG A CA 1
ATOM 689 C C . ARG A 1 88 ? -0.838 -4.234 7.075 1.00 95.06 88 ARG A C 1
ATOM 691 O O . ARG A 1 88 ? -0.056 -3.331 6.784 1.00 95.06 88 ARG A O 1
ATOM 698 N N . VAL A 1 89 ? -2.155 -4.097 7.052 1.00 96.31 89 VAL A N 1
ATOM 699 C CA . VAL A 1 89 ? -2.849 -2.836 6.812 1.00 96.31 89 VAL A CA 1
ATOM 700 C C . VAL A 1 89 ? -3.537 -2.438 8.104 1.00 96.31 89 VAL A C 1
ATOM 702 O O . VAL A 1 89 ? -4.468 -3.106 8.556 1.00 96.31 89 VAL A O 1
ATOM 705 N N . ASP A 1 90 ? -3.050 -1.359 8.697 1.00 97.69 90 ASP A N 1
ATOM 706 C CA . ASP A 1 90 ? 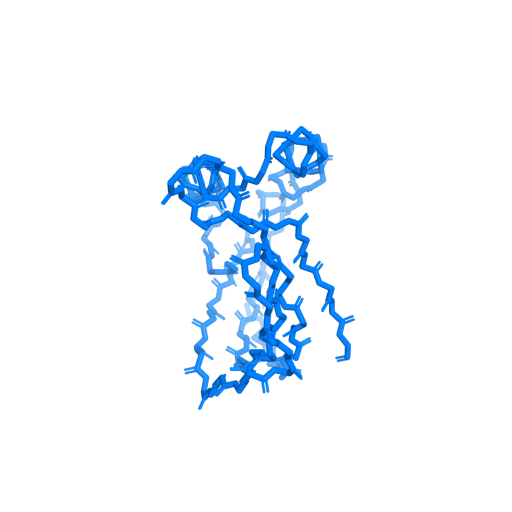-3.594 -0.787 9.916 1.00 97.69 90 ASP A CA 1
ATOM 707 C C . ASP A 1 90 ? -4.607 0.298 9.545 1.00 97.69 90 ASP A C 1
ATOM 709 O O . ASP A 1 90 ? -4.350 1.152 8.694 1.00 97.69 90 ASP A O 1
ATOM 713 N N . PHE A 1 91 ? -5.774 0.261 10.179 1.00 97.69 91 PHE A N 1
ATOM 714 C CA . PHE A 1 91 ? -6.891 1.164 9.945 1.00 97.69 91 PHE A CA 1
ATOM 715 C C . PHE A 1 91 ? -7.224 1.953 11.206 1.00 97.69 91 PHE A C 1
ATOM 717 O O . PHE A 1 91 ? -7.177 1.434 12.323 1.00 97.69 91 PHE A O 1
ATOM 724 N N . LYS A 1 92 ? -7.650 3.201 11.008 1.00 97.94 92 LYS A N 1
ATOM 725 C CA . LYS A 1 92 ? -8.181 4.067 12.060 1.00 97.94 92 LYS A CA 1
ATOM 726 C C . LYS A 1 92 ? -9.493 4.688 11.613 1.00 97.94 92 LYS A C 1
ATOM 728 O O . LYS A 1 92 ? -9.627 5.143 10.475 1.00 97.94 92 LYS A O 1
ATOM 733 N N . LYS A 1 93 ? -10.460 4.738 12.522 1.00 96.75 93 LYS A N 1
ATOM 734 C CA . LYS A 1 93 ? -11.720 5.436 12.303 1.00 96.75 93 LYS A CA 1
ATOM 735 C C . LYS A 1 93 ? -11.534 6.925 12.586 1.00 96.75 93 LYS A C 1
ATOM 737 O O . LYS A 1 93 ? -11.249 7.323 13.712 1.00 96.75 93 LYS A O 1
ATOM 742 N N . VAL A 1 94 ? -11.709 7.756 11.565 1.00 95.50 94 VAL A N 1
ATOM 743 C CA . VAL A 1 94 ? -11.674 9.220 11.662 1.00 95.50 94 VAL A CA 1
ATOM 744 C C . VAL A 1 94 ? -13.079 9.739 11.370 1.00 95.50 94 VAL A C 1
ATOM 746 O O . VAL A 1 94 ? -13.595 9.624 10.257 1.00 95.50 94 VAL A O 1
ATOM 749 N N . GLY A 1 95 ? -13.751 10.248 12.406 1.00 92.62 95 GLY A N 1
ATOM 750 C CA . GLY A 1 95 ? -15.171 10.590 12.337 1.00 92.62 95 GLY A CA 1
ATOM 751 C C . GLY A 1 95 ? -16.030 9.361 12.014 1.00 92.62 95 GLY A C 1
ATOM 752 O O . GLY A 1 95 ? -16.162 8.444 12.826 1.00 92.62 95 GLY A O 1
ATOM 753 N N . LYS A 1 96 ? -16.627 9.335 10.816 1.00 93.25 96 LYS A N 1
ATOM 754 C CA . LYS A 1 96 ? -17.465 8.219 10.335 1.00 93.25 96 LYS A CA 1
ATOM 755 C C . LYS A 1 96 ? -16.759 7.306 9.324 1.00 93.25 96 LYS A C 1
ATOM 757 O O . LYS A 1 96 ? -17.366 6.333 8.889 1.00 93.25 96 LYS A O 1
ATOM 762 N N . GLN A 1 97 ? -15.511 7.597 8.957 1.00 95.12 97 GLN A N 1
ATOM 763 C CA . GLN A 1 97 ? -14.787 6.888 7.901 1.00 95.12 97 GLN A CA 1
ATOM 764 C C . GLN A 1 97 ? -13.651 6.044 8.474 1.00 95.12 97 GLN A C 1
ATOM 766 O O . GLN A 1 97 ? -12.923 6.490 9.357 1.00 95.12 97 GLN A O 1
ATOM 771 N N . TRP A 1 98 ? -13.490 4.832 7.951 1.00 96.94 98 TRP A N 1
ATOM 772 C CA . TRP A 1 98 ? -12.299 4.020 8.176 1.00 96.94 98 TRP A CA 1
ATOM 773 C C . TRP A 1 98 ? -11.253 4.381 7.134 1.00 96.94 98 TRP A C 1
ATOM 775 O O . TRP A 1 98 ? -11.528 4.321 5.937 1.00 96.94 98 TRP A O 1
ATOM 785 N N . LEU A 1 99 ? -10.070 4.767 7.598 1.00 97.56 99 LEU A N 1
ATOM 786 C CA . LEU A 1 99 ? -8.952 5.167 6.755 1.00 97.56 99 LEU A CA 1
ATOM 787 C C . LEU A 1 99 ? -7.740 4.298 7.068 1.00 97.56 99 LEU A C 1
ATOM 789 O O . LEU A 1 99 ? -7.559 3.858 8.204 1.00 97.56 99 LEU A O 1
ATOM 793 N N . ILE A 1 100 ? -6.903 4.076 6.061 1.00 97.38 100 ILE A N 1
ATOM 794 C CA . ILE A 1 100 ? -5.627 3.385 6.214 1.00 97.38 100 ILE A CA 1
ATOM 795 C C . ILE A 1 100 ? -4.696 4.307 6.997 1.00 97.38 100 ILE A C 1
ATOM 797 O O . ILE A 1 100 ? -4.370 5.410 6.555 1.00 97.38 100 ILE A O 1
ATOM 801 N N . ALA A 1 101 ? -4.300 3.845 8.174 1.00 96.88 101 ALA A N 1
ATOM 802 C CA . ALA A 1 101 ? -3.364 4.518 9.053 1.00 96.88 101 ALA A CA 1
ATOM 803 C C . ALA A 1 101 ? -1.917 4.157 8.720 1.00 96.88 101 ALA A C 1
ATOM 805 O O . ALA A 1 101 ? -1.052 5.015 8.845 1.00 96.88 101 ALA A O 1
ATOM 806 N N . TYR A 1 102 ? -1.653 2.914 8.305 1.00 95.69 102 TYR A N 1
ATOM 807 C CA . TYR A 1 102 ? -0.319 2.499 7.881 1.00 95.69 102 TYR A CA 1
ATOM 808 C C . TYR A 1 102 ? -0.349 1.190 7.088 1.00 95.69 102 TYR A C 1
ATOM 810 O O . TYR A 1 102 ? -1.280 0.392 7.218 1.00 95.69 102 TYR A O 1
ATOM 818 N N . ILE A 1 103 ? 0.684 0.957 6.277 1.00 92.88 103 ILE A N 1
ATOM 819 C CA . ILE A 1 103 ? 0.892 -0.314 5.577 1.00 92.88 103 ILE A CA 1
ATOM 820 C C . ILE A 1 103 ? 2.322 -0.782 5.828 1.00 92.88 103 ILE A C 1
ATOM 822 O O . ILE A 1 103 ? 3.275 -0.081 5.495 1.00 92.88 103 ILE A O 1
ATOM 826 N N . THR A 1 104 ? 2.470 -1.974 6.398 1.00 91.38 104 THR A N 1
ATOM 827 C CA . THR A 1 104 ? 3.768 -2.566 6.742 1.00 91.38 104 THR A CA 1
ATOM 828 C C . THR A 1 104 ? 3.971 -3.871 5.970 1.00 91.38 104 THR A C 1
ATOM 830 O O . THR A 1 104 ? 3.151 -4.780 6.121 1.00 91.38 104 THR A O 1
ATOM 833 N N . PRO A 1 105 ? 5.036 -3.999 5.159 1.00 88.19 105 PRO A N 1
ATOM 834 C CA . PRO A 1 105 ? 5.487 -5.294 4.649 1.00 88.19 105 PRO A CA 1
ATOM 835 C C . PRO A 1 105 ? 5.987 -6.190 5.789 1.00 88.19 105 PRO A C 1
ATOM 837 O O . PRO A 1 105 ? 6.661 -5.697 6.693 1.00 88.19 105 PRO A O 1
ATOM 840 N N . ILE A 1 106 ? 5.669 -7.485 5.739 1.00 83.25 106 ILE A N 1
ATOM 841 C CA . ILE A 1 106 ? 6.005 -8.485 6.774 1.00 83.25 106 ILE A CA 1
ATOM 842 C C . ILE A 1 106 ? 6.439 -9.820 6.181 1.00 83.25 106 ILE A C 1
ATOM 844 O O . ILE A 1 106 ? 5.997 -10.156 5.060 1.00 83.25 106 ILE A O 1
#

Secondary structure (DSSP, 8-state):
--EETTTHHHHHHHHGGGB-HHHHHHHHHHIIIIIHHHHHHHT-EEEEEEEEEEEEEE-SSEEEEEEEEEEEEE-TT--PEEEEEEEEEEEEEETTEEEEEEEEE-